Protein AF-A0A7D9MW92-F1 (afdb_monomer_lite)

pLDDT: mean 71.06, std 13.9, range [42.28, 89.44]

InterPro domains:
  IPR002541 Cytochrome c assembly protein [PF01578] (43-111)
  IPR045062 Cytochrome c-type biogenesis protein CcsA/CcmC [PTHR30071] (7-111)

Foldseek 3Di:
DVVVVVVVVVVVLVVVLVVLVVVLVVLVVVLVVVCVVVVDHQCPDPVSVVSVVVSVVSVVVNVVVVPPDPDVVCVVVVVVVVVVVCVCPVCPVVVVVVPPPPDCPVVPDDD

Organism: NCBI:txid285590

Structure (mmCIF, N/CA/C/O backbone):
data_AF-A0A7D9MW92-F1
#
_entry.id   AF-A0A7D9MW92-F1
#
loop_
_atom_site.group_PDB
_atom_site.id
_atom_site.type_symbol
_atom_site.label_atom_id
_atom_site.label_alt_id
_atom_site.label_comp_id
_atom_site.label_asym_id
_atom_site.label_entity_id
_atom_site.label_seq_id
_atom_site.pdbx_PDB_ins_code
_atom_site.Cartn_x
_atom_site.Cartn_y
_atom_site.Cartn_z
_atom_site.occupancy
_atom_site.B_iso_or_equiv
_atom_site.auth_seq_id
_atom_site.auth_comp_id
_atom_site.auth_asym_id
_atom_site.auth_atom_id
_atom_site.pdbx_PDB_model_num
ATOM 1 N N . MET A 1 1 ? 22.515 -17.232 -22.361 1.00 63.16 1 MET A N 1
ATOM 2 C CA . MET A 1 1 ? 22.442 -17.088 -20.890 1.00 63.16 1 MET A CA 1
ATOM 3 C C . MET A 1 1 ? 21.935 -15.714 -20.465 1.00 63.16 1 MET A C 1
ATOM 5 O O . MET A 1 1 ? 21.042 -15.663 -19.639 1.00 63.16 1 MET A O 1
ATOM 9 N N . THR A 1 2 ? 22.400 -14.611 -21.059 1.00 71.00 2 THR A N 1
ATOM 10 C CA . THR A 1 2 ? 21.943 -13.244 -20.722 1.00 71.00 2 THR A CA 1
ATOM 11 C C . THR A 1 2 ? 20.490 -12.926 -21.112 1.00 71.00 2 THR A C 1
ATOM 13 O O . THR A 1 2 ? 19.812 -12.236 -20.360 1.00 71.00 2 THR A O 1
ATOM 16 N N . LEU A 1 3 ? 19.978 -13.463 -22.229 1.00 73.00 3 LEU A N 1
ATOM 17 C CA . LEU A 1 3 ? 18.578 -13.258 -22.652 1.00 73.00 3 LEU A CA 1
ATOM 18 C C . LEU A 1 3 ? 17.550 -13.933 -21.727 1.00 73.00 3 LEU A C 1
ATOM 20 O O . LEU A 1 3 ? 16.577 -13.300 -21.339 1.00 73.00 3 LEU A O 1
ATOM 24 N N . LEU A 1 4 ? 17.804 -15.179 -21.309 1.00 75.94 4 LEU A N 1
ATOM 25 C CA . LEU A 1 4 ? 16.923 -15.907 -20.384 1.00 75.94 4 LEU A CA 1
ATOM 26 C C . LEU A 1 4 ? 16.828 -15.226 -19.013 1.00 75.94 4 LEU A C 1
ATOM 28 O O . LEU A 1 4 ? 15.759 -15.175 -18.419 1.00 75.94 4 LEU A O 1
ATOM 32 N N . VAL A 1 5 ? 17.938 -14.671 -18.515 1.00 74.50 5 VAL A N 1
ATOM 33 C CA . VAL A 1 5 ? 17.950 -13.945 -17.235 1.00 74.50 5 VAL A CA 1
ATOM 34 C C . VAL A 1 5 ? 17.087 -12.682 -17.309 1.00 74.50 5 VAL A C 1
ATOM 36 O O . VAL A 1 5 ? 16.366 -12.390 -16.359 1.00 74.50 5 VAL A O 1
ATOM 39 N N . HIS A 1 6 ? 17.107 -11.963 -18.435 1.00 71.06 6 HIS A N 1
ATOM 40 C CA . HIS A 1 6 ? 16.259 -10.785 -18.628 1.00 71.06 6 HIS A CA 1
ATOM 41 C C . HIS A 1 6 ? 14.766 -11.148 -18.647 1.00 71.06 6 HIS A C 1
ATOM 43 O O . HIS A 1 6 ? 13.970 -10.508 -17.966 1.00 71.06 6 HIS A O 1
ATOM 49 N N . GLU A 1 7 ? 14.397 -12.213 -19.359 1.00 71.62 7 GLU A N 1
ATOM 50 C CA . GLU A 1 7 ? 13.012 -12.693 -19.453 1.00 71.62 7 GLU A CA 1
ATOM 51 C C . GLU A 1 7 ? 12.461 -13.168 -18.094 1.00 71.62 7 GLU A C 1
ATOM 53 O O . GLU A 1 7 ? 11.323 -12.860 -17.738 1.00 71.62 7 GLU A O 1
ATOM 58 N N . ILE A 1 8 ? 13.287 -13.840 -17.281 1.00 73.94 8 ILE A N 1
ATOM 59 C CA . ILE A 1 8 ? 12.920 -14.272 -15.921 1.00 73.94 8 ILE A CA 1
ATOM 60 C C . ILE A 1 8 ? 12.704 -13.068 -14.993 1.00 73.94 8 ILE A C 1
ATOM 62 O O . ILE A 1 8 ? 11.741 -13.051 -14.226 1.00 73.94 8 ILE A O 1
ATOM 66 N N . VAL A 1 9 ? 13.570 -12.051 -15.064 1.00 73.06 9 VAL A N 1
ATOM 67 C CA . VAL A 1 9 ? 13.427 -10.814 -14.276 1.00 73.06 9 VAL A CA 1
ATOM 68 C C . VAL A 1 9 ? 12.152 -10.063 -14.666 1.00 73.06 9 VAL A C 1
ATOM 70 O O . VAL A 1 9 ? 11.426 -9.574 -13.802 1.00 73.06 9 VAL A O 1
ATOM 73 N N . GLU A 1 10 ? 11.837 -10.000 -15.955 1.00 68.81 10 GLU A N 1
ATOM 74 C CA . GLU A 1 10 ? 10.640 -9.330 -16.462 1.00 68.81 10 GLU A CA 1
ATOM 75 C C . GLU A 1 10 ? 9.347 -10.063 -16.051 1.00 68.81 10 GLU A C 1
ATOM 77 O O . GLU A 1 10 ? 8.387 -9.432 -15.594 1.00 68.81 10 GLU A O 1
ATOM 82 N N . LEU A 1 11 ? 9.352 -11.401 -16.095 1.00 69.62 11 LEU A N 1
ATOM 83 C CA . LEU A 1 11 ? 8.269 -12.245 -15.579 1.00 69.62 11 LEU A CA 1
ATOM 84 C C . LEU A 1 11 ? 8.077 -12.095 -14.067 1.00 69.62 11 LEU A C 1
ATOM 86 O O . LEU A 1 11 ? 6.939 -11.987 -13.600 1.00 69.62 11 LEU A O 1
ATOM 90 N N . TYR A 1 12 ? 9.170 -12.060 -13.304 1.00 72.88 12 TYR A N 1
ATOM 91 C CA . TYR A 1 12 ? 9.133 -11.883 -11.854 1.00 72.88 12 TYR A CA 1
ATOM 92 C C . TYR A 1 12 ? 8.518 -10.530 -11.475 1.00 72.88 12 TYR A C 1
ATOM 94 O O . TYR A 1 12 ? 7.542 -10.492 -10.727 1.00 72.88 12 TYR A O 1
ATOM 102 N N . ASN A 1 13 ? 8.987 -9.440 -12.090 1.00 69.62 13 ASN A N 1
ATOM 103 C CA . ASN A 1 13 ? 8.437 -8.097 -11.882 1.00 69.62 13 ASN A CA 1
ATOM 104 C C . ASN A 1 13 ? 6.947 -8.014 -12.268 1.00 69.62 13 ASN A C 1
ATOM 106 O O . ASN A 1 13 ? 6.148 -7.363 -11.590 1.00 69.62 13 ASN A O 1
ATOM 110 N N . SER A 1 14 ? 6.532 -8.697 -13.345 1.00 72.81 14 SER A N 1
ATOM 111 C CA . SER A 1 14 ? 5.116 -8.765 -13.725 1.00 72.81 14 SER A CA 1
ATOM 112 C C . SER A 1 14 ? 4.271 -9.559 -12.724 1.00 72.81 14 SER A C 1
ATOM 114 O O . SER A 1 14 ? 3.097 -9.224 -12.538 1.00 72.81 14 SER A O 1
ATOM 116 N N . SER A 1 15 ? 4.816 -10.627 -12.143 1.00 77.06 15 SER A N 1
ATOM 117 C CA . SER A 1 15 ? 4.135 -11.462 -11.151 1.00 77.06 15 SER A CA 1
ATOM 118 C C . SER A 1 15 ? 3.969 -10.714 -9.828 1.00 77.06 15 SER A C 1
ATOM 120 O O . SER A 1 15 ? 2.862 -10.628 -9.294 1.00 77.06 15 SER A O 1
ATOM 122 N N . GLU A 1 16 ? 5.039 -10.072 -9.359 1.00 79.62 16 GLU A N 1
ATOM 123 C CA . GLU A 1 16 ? 5.054 -9.276 -8.132 1.00 79.62 16 GLU A CA 1
ATOM 124 C C . GLU A 1 16 ? 4.045 -8.118 -8.201 1.00 79.62 16 GLU A C 1
ATOM 126 O O . GLU A 1 16 ? 3.253 -7.919 -7.277 1.00 79.62 16 GLU A O 1
ATOM 131 N N . LYS A 1 17 ? 3.958 -7.433 -9.352 1.00 76.44 17 LYS A N 1
ATOM 132 C CA . LYS A 1 17 ? 2.944 -6.395 -9.599 1.00 76.44 17 LYS A CA 1
ATOM 133 C C . LYS A 1 17 ? 1.515 -6.914 -9.428 1.00 76.44 17 LYS A C 1
ATOM 135 O O . LYS A 1 17 ? 0.686 -6.249 -8.807 1.00 76.44 17 LYS A O 1
ATOM 140 N N . LYS A 1 18 ? 1.210 -8.088 -9.994 1.00 81.50 18 LYS A N 1
ATOM 141 C CA . LYS A 1 18 ? -0.123 -8.707 -9.900 1.00 81.50 18 LYS A CA 1
ATOM 142 C C . LYS A 1 18 ? -0.445 -9.108 -8.460 1.00 81.50 18 LYS A C 1
ATOM 144 O O . LYS A 1 18 ? -1.556 -8.850 -8.003 1.00 81.50 18 LYS A O 1
ATOM 149 N N . ALA A 1 19 ? 0.525 -9.680 -7.747 1.00 85.81 19 ALA A N 1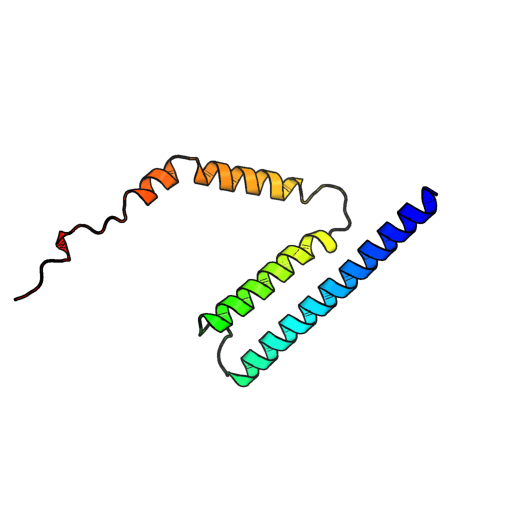
ATOM 150 C CA . ALA A 1 19 ? 0.374 -10.057 -6.346 1.00 85.81 19 ALA A CA 1
ATOM 151 C C . ALA A 1 19 ? 0.096 -8.836 -5.455 1.00 85.81 19 ALA A C 1
ATOM 153 O O . ALA A 1 19 ? -0.839 -8.849 -4.661 1.00 85.81 19 ALA A O 1
ATOM 154 N N . MET A 1 20 ? 0.840 -7.744 -5.643 1.00 82.56 20 MET A N 1
ATOM 155 C CA . MET A 1 20 ? 0.662 -6.516 -4.869 1.00 82.56 20 MET A CA 1
ATOM 156 C C . MET A 1 20 ? -0.721 -5.874 -5.085 1.00 82.56 20 MET A C 1
ATOM 158 O O . MET A 1 20 ? -1.360 -5.459 -4.118 1.00 82.56 20 MET A O 1
ATOM 162 N N . ILE A 1 21 ? -1.222 -5.841 -6.328 1.00 83.94 21 ILE A N 1
ATOM 163 C CA . ILE A 1 21 ? -2.576 -5.343 -6.639 1.00 83.94 21 ILE A CA 1
ATOM 164 C C . ILE A 1 21 ? -3.649 -6.219 -5.971 1.00 83.94 21 ILE A C 1
ATOM 166 O O . ILE A 1 21 ? -4.609 -5.690 -5.410 1.00 83.94 21 ILE A O 1
ATOM 170 N N . ALA A 1 22 ? -3.480 -7.545 -5.992 1.00 88.00 22 ALA A N 1
ATOM 171 C CA . ALA A 1 22 ? -4.408 -8.472 -5.345 1.00 88.00 22 ALA A CA 1
ATOM 172 C C . ALA A 1 22 ? -4.457 -8.269 -3.820 1.00 88.00 22 ALA A C 1
ATOM 174 O O . ALA A 1 22 ? -5.543 -8.212 -3.241 1.00 88.00 22 ALA A O 1
ATOM 175 N N . THR A 1 23 ? -3.300 -8.083 -3.175 1.00 87.06 23 THR A N 1
ATOM 176 C CA . THR A 1 23 ? -3.214 -7.786 -1.737 1.00 87.06 23 THR A CA 1
ATOM 177 C C . THR A 1 23 ? -3.918 -6.474 -1.393 1.00 87.06 23 THR A C 1
ATOM 179 O O . THR A 1 23 ? -4.699 -6.425 -0.444 1.00 87.06 23 THR A O 1
ATOM 182 N N . LEU A 1 24 ? -3.710 -5.422 -2.189 1.00 88.00 24 LEU A N 1
ATOM 183 C CA . LEU A 1 24 ? -4.331 -4.115 -1.969 1.00 88.00 24 LEU A CA 1
ATOM 184 C C . LEU A 1 24 ? -5.857 -4.175 -2.102 1.00 88.00 24 LEU A C 1
ATOM 186 O O . LEU A 1 24 ? -6.576 -3.614 -1.274 1.00 88.00 24 LEU A O 1
ATOM 190 N N . PHE A 1 25 ? -6.355 -4.906 -3.101 1.00 87.75 25 PHE A N 1
ATOM 191 C CA . PHE A 1 25 ? -7.785 -5.155 -3.271 1.00 87.75 25 PHE A CA 1
ATOM 192 C C . PHE A 1 25 ? -8.375 -5.923 -2.080 1.00 87.75 25 PHE A C 1
ATOM 194 O O . PHE A 1 25 ? -9.421 -5.540 -1.558 1.00 87.75 25 PHE A O 1
ATOM 201 N N . CYS A 1 26 ? -7.671 -6.950 -1.594 1.00 89.25 26 CYS A N 1
ATOM 202 C CA . CYS A 1 26 ? -8.092 -7.740 -0.439 1.00 89.25 26 CYS A CA 1
ATOM 203 C C . CYS A 1 26 ? -8.178 -6.889 0.841 1.00 89.25 26 CYS A C 1
ATOM 205 O O . CYS A 1 26 ? -9.212 -6.886 1.505 1.00 89.25 26 CYS A O 1
ATOM 207 N N . ILE A 1 27 ? -7.140 -6.096 1.144 1.00 88.06 27 ILE A N 1
ATOM 208 C CA . ILE A 1 27 ? -7.115 -5.198 2.315 1.00 88.06 27 ILE A CA 1
ATOM 209 C C . ILE A 1 27 ? -8.225 -4.144 2.218 1.00 88.06 27 ILE A C 1
ATOM 211 O O . ILE A 1 27 ? -8.905 -3.874 3.205 1.00 88.06 27 ILE A O 1
ATOM 215 N N . THR A 1 28 ? -8.452 -3.583 1.026 1.00 88.94 28 THR A N 1
ATOM 216 C CA . THR A 1 28 ? -9.531 -2.607 0.801 1.00 88.94 28 THR A CA 1
ATOM 217 C C . THR A 1 28 ? -10.898 -3.230 1.077 1.00 88.94 28 THR A C 1
ATOM 219 O O . THR A 1 28 ? -11.709 -2.638 1.784 1.00 88.94 28 THR A O 1
ATOM 222 N N . GLY A 1 29 ? -11.144 -4.445 0.576 1.00 89.44 29 GLY A N 1
ATOM 223 C CA . GLY A 1 29 ? -12.376 -5.182 0.857 1.00 89.44 29 GLY A CA 1
ATOM 224 C C . GLY A 1 29 ? -12.570 -5.441 2.352 1.00 89.44 29 GLY A C 1
ATOM 225 O O . GLY A 1 29 ? -13.672 -5.264 2.859 1.00 89.44 29 GLY A O 1
ATOM 226 N N . LEU A 1 30 ? -11.493 -5.782 3.065 1.00 87.62 30 LEU A N 1
ATOM 227 C CA . LEU A 1 30 ? -11.498 -6.019 4.512 1.00 87.62 30 LEU A CA 1
ATOM 228 C C . LEU A 1 30 ? -11.821 -4.747 5.315 1.00 87.62 30 LEU A C 1
ATOM 230 O O . LEU A 1 30 ? -12.554 -4.817 6.298 1.00 87.62 30 LEU A O 1
ATOM 234 N N . LEU A 1 31 ? -11.328 -3.580 4.885 1.00 86.50 31 LEU A N 1
ATOM 235 C CA . LEU A 1 31 ? -11.695 -2.291 5.484 1.00 86.50 31 LEU A CA 1
ATOM 236 C C . LEU A 1 31 ? -13.162 -1.928 5.222 1.00 86.50 31 LEU A C 1
ATOM 238 O O . LEU A 1 31 ? -13.837 -1.428 6.117 1.00 86.50 31 LEU A O 1
ATOM 242 N N . VAL A 1 32 ? -13.660 -2.174 4.008 1.00 86.94 32 VAL A N 1
ATOM 243 C CA . VAL A 1 32 ? -15.043 -1.844 3.635 1.00 86.94 32 VAL A CA 1
ATOM 244 C C . VAL A 1 32 ? -16.040 -2.730 4.376 1.00 86.94 32 VAL A C 1
ATOM 246 O O . VAL A 1 32 ? -17.019 -2.215 4.908 1.00 86.94 32 VAL A O 1
ATOM 249 N N . THR A 1 33 ? -15.795 -4.041 4.465 1.00 85.69 33 THR A N 1
ATOM 250 C CA . THR A 1 33 ? -16.664 -4.939 5.243 1.00 85.69 33 THR A CA 1
ATOM 251 C C . THR A 1 33 ? -16.660 -4.567 6.720 1.00 85.69 33 THR A C 1
ATOM 253 O O . THR A 1 33 ? -17.722 -4.505 7.328 1.00 85.69 33 THR A O 1
ATOM 256 N N . ARG A 1 34 ? -15.494 -4.217 7.279 1.00 83.81 34 ARG A N 1
ATOM 257 C CA . ARG A 1 34 ? -15.386 -3.704 8.652 1.00 83.81 34 ARG A CA 1
ATOM 258 C C . ARG A 1 34 ? -16.168 -2.414 8.870 1.00 83.81 34 ARG A C 1
ATOM 260 O O . ARG A 1 34 ? -16.858 -2.328 9.875 1.00 83.81 34 ARG A O 1
ATOM 267 N N . TRP A 1 35 ? -16.101 -1.458 7.943 1.00 84.88 35 TRP A N 1
ATOM 268 C CA . TRP A 1 35 ? -16.870 -0.213 8.028 1.00 84.88 35 TRP A CA 1
ATOM 269 C C . TRP A 1 35 ? -18.383 -0.483 8.020 1.00 84.88 35 TRP A C 1
ATOM 271 O O . TRP A 1 35 ? -19.123 0.080 8.826 1.00 84.88 35 TRP A O 1
ATOM 281 N N . VAL A 1 36 ? -18.856 -1.378 7.148 1.00 85.38 36 VAL A N 1
ATOM 282 C CA . VAL A 1 36 ? -20.279 -1.750 7.106 1.00 85.38 36 VAL A CA 1
ATOM 283 C C . VAL A 1 36 ? -20.710 -2.458 8.397 1.00 85.38 36 VAL A C 1
ATOM 285 O O . VAL A 1 36 ? -21.780 -2.148 8.914 1.00 85.38 36 VAL A O 1
ATOM 288 N N . ASP A 1 37 ? -19.873 -3.349 8.943 1.00 82.25 37 ASP A N 1
ATOM 289 C CA . ASP A 1 37 ? -20.143 -4.064 10.200 1.00 82.25 37 ASP A CA 1
ATOM 290 C C . ASP A 1 37 ? -20.176 -3.125 11.418 1.00 82.25 37 ASP A C 1
ATOM 292 O O . ASP A 1 37 ? -21.014 -3.280 12.306 1.00 82.25 37 ASP A O 1
ATOM 296 N N . SER A 1 38 ? -19.241 -2.173 11.497 1.00 78.62 38 SER A N 1
ATOM 297 C CA . SER A 1 38 ? -19.080 -1.295 12.660 1.00 78.62 38 SER A CA 1
ATOM 298 C C . SER A 1 38 ? -20.038 -0.103 12.652 1.00 78.62 38 SER A C 1
ATOM 300 O O . SER A 1 38 ? -20.288 0.500 13.697 1.00 78.62 38 SER A O 1
ATOM 302 N N . GLY A 1 39 ? -20.590 0.251 11.485 1.00 81.75 39 GLY A N 1
ATOM 303 C CA . GLY A 1 39 ? -21.505 1.383 11.322 1.00 81.75 39 GLY A CA 1
ATOM 304 C C . GLY A 1 39 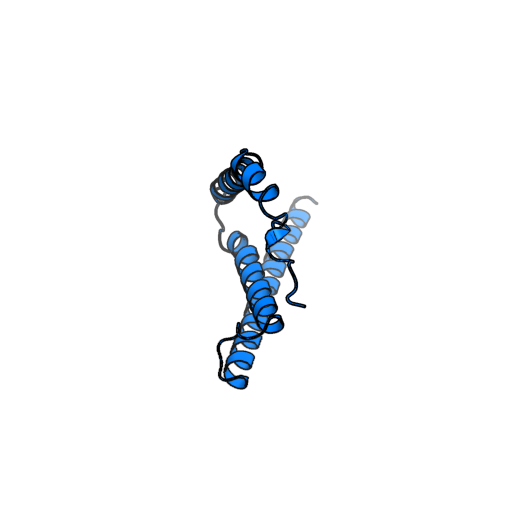? -20.859 2.748 11.591 1.00 81.75 39 GLY A C 1
ATOM 305 O O . GLY A 1 39 ? -21.553 3.764 11.602 1.00 81.75 39 GLY A O 1
ATOM 306 N N . HIS A 1 40 ? -19.540 2.793 11.797 1.00 80.44 40 HIS A N 1
ATOM 307 C CA . HIS A 1 40 ? -18.762 4.003 12.036 1.00 80.44 40 HIS A CA 1
ATOM 308 C C . HIS A 1 40 ? -17.509 4.025 11.160 1.00 80.44 40 HIS A C 1
ATOM 310 O O . HIS A 1 40 ? -17.063 3.005 10.644 1.00 80.44 40 HIS A O 1
ATOM 316 N N . PHE A 1 41 ? -16.933 5.212 10.970 1.00 76.81 41 PHE A N 1
ATOM 317 C CA . PHE A 1 41 ? -15.743 5.361 10.135 1.00 76.81 41 PHE A CA 1
ATOM 318 C C . PHE A 1 41 ? -14.570 4.539 10.704 1.00 76.81 41 PHE A C 1
ATOM 320 O O . PHE A 1 41 ? -14.378 4.571 11.926 1.00 76.81 41 PHE A O 1
ATOM 327 N N . PRO A 1 42 ? -13.768 3.849 9.865 1.00 66.00 42 PRO A N 1
ATOM 328 C CA . PRO A 1 42 ? -12.731 2.926 10.320 1.00 66.00 42 PRO A CA 1
ATOM 329 C C . PRO A 1 42 ? -11.458 3.591 10.886 1.00 66.00 42 PRO A C 1
ATOM 331 O O . PRO A 1 42 ? -10.334 3.190 10.595 1.00 66.00 42 PRO A O 1
ATOM 334 N N . LEU A 1 43 ? -11.633 4.636 11.695 1.00 71.38 43 LEU A N 1
ATOM 335 C CA . LEU A 1 43 ? -10.597 5.326 12.470 1.00 71.38 43 LEU A CA 1
ATOM 336 C C . LEU A 1 43 ? -10.971 5.478 13.950 1.00 71.38 43 LEU A C 1
ATOM 338 O O . LEU A 1 43 ? -10.197 6.034 14.724 1.00 71.38 43 LEU A O 1
ATOM 342 N N . SER A 1 44 ? -12.159 5.035 14.366 1.00 76.75 44 SER A N 1
ATOM 343 C CA . SER A 1 44 ? -12.653 5.295 15.722 1.00 76.75 44 SER A CA 1
ATOM 344 C C . SER A 1 44 ? -11.829 4.594 16.807 1.00 76.75 44 SER A C 1
ATOM 346 O O . SER A 1 44 ? -11.803 5.057 17.945 1.00 7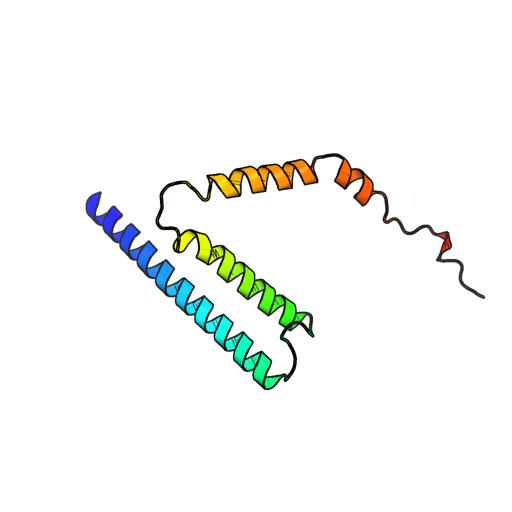6.75 44 SER A O 1
ATOM 348 N N . ASN A 1 45 ? -11.133 3.504 16.467 1.00 84.38 45 ASN A N 1
ATOM 349 C CA . ASN A 1 45 ? -10.237 2.782 17.368 1.00 84.38 45 ASN A CA 1
ATOM 350 C C . ASN A 1 45 ? -8.779 2.822 16.868 1.00 84.38 45 ASN A C 1
ATOM 352 O O . ASN A 1 45 ? -8.517 2.904 15.665 1.00 84.38 45 ASN A O 1
ATOM 356 N N . LEU A 1 46 ? -7.819 2.689 17.789 1.00 81.56 46 LEU A N 1
ATOM 357 C CA . LEU A 1 46 ? -6.386 2.613 17.489 1.00 81.56 46 LEU A CA 1
ATOM 358 C C . LEU A 1 46 ? -6.074 1.451 16.532 1.00 81.56 46 LEU A C 1
ATOM 360 O O . LEU A 1 46 ? -5.335 1.626 15.570 1.00 81.56 46 LEU A O 1
ATOM 364 N N . TYR A 1 47 ? -6.672 0.278 16.765 1.00 82.62 47 TYR A N 1
ATOM 365 C CA . TYR A 1 47 ? -6.494 -0.896 15.901 1.00 82.62 47 TYR A CA 1
ATOM 366 C C . TYR A 1 47 ? -6.953 -0.635 14.458 1.00 82.62 47 TYR A C 1
ATOM 368 O O . TYR A 1 47 ? -6.264 -0.978 13.499 1.00 82.62 47 TYR A O 1
ATOM 376 N N . GLU A 1 48 ? -8.105 0.012 14.304 1.00 78.50 48 GLU A N 1
ATOM 377 C CA . GLU A 1 48 ? -8.692 0.335 13.003 1.00 78.50 48 GLU A CA 1
ATOM 378 C C . GLU A 1 48 ? -7.872 1.403 12.270 1.00 78.50 48 GLU A C 1
ATOM 380 O O . GLU A 1 48 ? -7.573 1.269 11.084 1.00 78.50 48 GLU A O 1
ATOM 385 N N . SER A 1 49 ? -7.380 2.390 13.023 1.00 85.44 49 SER A N 1
ATOM 386 C CA . SER A 1 49 ? -6.451 3.405 12.527 1.00 85.44 49 SER A CA 1
ATOM 387 C C . SER A 1 49 ? -5.137 2.798 12.027 1.00 85.44 49 SER A C 1
ATOM 389 O O . SER A 1 49 ? -4.626 3.212 10.988 1.00 85.44 49 SER A O 1
ATOM 391 N N . LEU A 1 50 ? -4.596 1.787 12.717 1.00 85.56 50 LEU A N 1
ATOM 392 C CA . LEU A 1 50 ? -3.398 1.064 12.272 1.00 85.56 50 LEU A CA 1
ATOM 393 C C . LEU A 1 50 ? -3.653 0.264 10.987 1.00 85.56 50 LEU A C 1
ATOM 395 O O . LEU A 1 50 ? -2.795 0.240 10.105 1.00 85.56 50 LEU A O 1
ATOM 399 N N . MET A 1 51 ? -4.834 -0.346 10.844 1.00 85.88 51 MET A N 1
ATOM 400 C CA . MET A 1 51 ? -5.234 -1.023 9.605 1.00 85.88 51 MET A CA 1
ATOM 401 C C . MET A 1 51 ? -5.358 -0.044 8.431 1.00 85.88 51 MET A C 1
ATOM 403 O O . MET A 1 51 ? -4.842 -0.317 7.346 1.00 85.88 51 MET A O 1
ATOM 407 N N . PHE A 1 52 ? -5.958 1.129 8.649 1.00 86.50 52 PHE A N 1
ATOM 408 C CA . PHE A 1 52 ? -6.018 2.195 7.647 1.00 86.50 52 PHE A CA 1
ATOM 409 C C . PHE A 1 52 ? -4.625 2.720 7.265 1.00 86.50 52 PHE A C 1
ATOM 411 O O . PHE A 1 52 ? -4.339 2.939 6.086 1.00 86.50 52 PHE A O 1
ATOM 418 N N . LEU A 1 53 ? -3.727 2.865 8.241 1.00 86.69 53 LEU A N 1
ATOM 419 C CA . LEU A 1 53 ? -2.337 3.256 8.010 1.00 86.69 53 LEU A CA 1
ATOM 420 C C . LEU A 1 53 ? -1.557 2.195 7.210 1.00 86.69 53 LEU A C 1
ATOM 422 O O . LEU A 1 53 ? -0.787 2.527 6.313 1.00 86.69 53 LEU A O 1
ATOM 426 N N . SER A 1 54 ? -1.768 0.906 7.487 1.00 86.69 54 SER A N 1
ATOM 427 C CA . SER A 1 54 ? -1.158 -0.187 6.715 1.00 86.69 54 SER A CA 1
ATOM 428 C C . SER A 1 54 ? -1.648 -0.208 5.260 1.00 86.69 54 SER A C 1
ATOM 430 O O . SER A 1 54 ? -0.857 -0.375 4.322 1.00 86.69 54 SER A O 1
ATOM 432 N N . TRP A 1 55 ? -2.944 0.036 5.052 1.00 88.31 55 TRP A N 1
ATOM 433 C CA . TRP A 1 55 ? -3.534 0.187 3.724 1.00 88.31 55 TRP A CA 1
ATOM 434 C C . TRP A 1 55 ? -2.960 1.396 2.968 1.00 88.31 55 TRP A C 1
ATOM 436 O O . TRP A 1 55 ? -2.599 1.269 1.796 1.00 88.31 55 TRP A O 1
ATOM 446 N N . SER A 1 56 ? -2.789 2.544 3.633 1.00 85.75 56 SER A N 1
ATOM 447 C CA . SER A 1 56 ? -2.217 3.741 3.006 1.00 85.75 56 SER A CA 1
ATOM 448 C C . SER A 1 56 ? -0.743 3.554 2.628 1.00 85.75 56 SER A C 1
ATOM 450 O O . SER A 1 56 ? -0.351 3.913 1.516 1.00 85.75 56 SER A O 1
ATOM 452 N N . PHE A 1 57 ? 0.061 2.894 3.470 1.00 85.00 57 PHE A N 1
ATOM 453 C CA . PHE A 1 57 ? 1.425 2.497 3.107 1.00 85.00 57 PHE A CA 1
ATOM 454 C C . PHE A 1 57 ? 1.459 1.54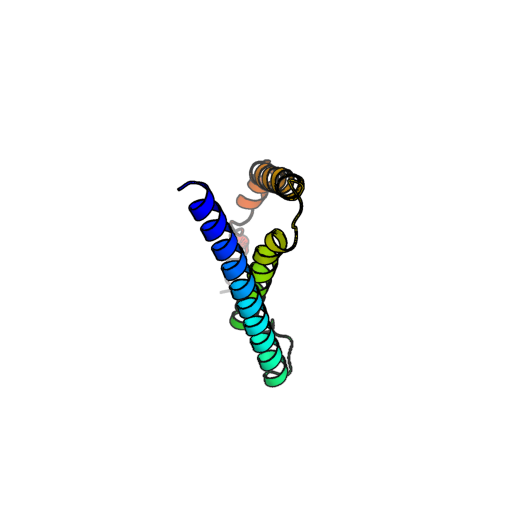0 1.910 1.00 85.00 57 PHE A C 1
ATOM 456 O O . PHE A 1 57 ? 2.306 1.695 1.028 1.00 85.00 57 PHE A O 1
ATOM 463 N N . SER A 1 58 ? 0.512 0.601 1.826 1.00 84.31 58 SER A N 1
ATOM 464 C CA . SER A 1 58 ? 0.397 -0.314 0.682 1.00 84.31 58 SER A CA 1
ATOM 465 C C . SER A 1 58 ? 0.083 0.431 -0.624 1.00 84.31 58 SER A C 1
ATOM 467 O O . SER A 1 58 ? 0.644 0.104 -1.670 1.00 84.31 58 SER A O 1
ATOM 469 N N . ILE A 1 59 ? -0.747 1.482 -0.574 1.00 80.19 59 ILE A N 1
ATOM 470 C CA . ILE A 1 59 ? -0.994 2.372 -1.722 1.00 80.19 59 ILE A CA 1
ATOM 471 C C . ILE A 1 59 ? 0.281 3.105 -2.124 1.00 80.19 59 ILE A C 1
ATOM 473 O O . ILE A 1 59 ? 0.628 3.106 -3.304 1.00 80.19 59 ILE A O 1
ATOM 477 N N . ILE A 1 60 ? 1.000 3.694 -1.165 1.00 81.69 60 ILE A N 1
ATOM 478 C CA . ILE A 1 60 ? 2.244 4.427 -1.438 1.00 81.69 60 ILE A CA 1
ATOM 479 C C . ILE A 1 60 ? 3.279 3.512 -2.104 1.00 81.69 60 ILE A C 1
ATOM 481 O O . ILE A 1 60 ? 3.926 3.920 -3.069 1.00 81.69 60 ILE A O 1
ATOM 485 N N . HIS A 1 61 ? 3.381 2.260 -1.652 1.00 77.56 61 HIS A N 1
ATOM 486 C CA . HIS A 1 61 ? 4.249 1.249 -2.254 1.00 77.56 61 HIS A CA 1
ATOM 487 C C . HIS A 1 61 ? 3.823 0.862 -3.686 1.00 77.56 61 HIS A C 1
ATOM 489 O O . HIS A 1 61 ? 4.665 0.533 -4.520 1.00 77.56 61 HIS A O 1
ATOM 495 N N . MET A 1 62 ? 2.531 0.960 -4.018 1.00 72.44 62 MET A N 1
ATOM 496 C CA . MET A 1 62 ? 2.009 0.673 -5.360 1.00 72.44 62 MET A CA 1
ATOM 497 C C . MET A 1 62 ? 2.216 1.817 -6.373 1.00 72.44 62 MET A C 1
ATOM 499 O O . MET A 1 62 ? 2.350 1.558 -7.573 1.00 72.44 62 MET A O 1
ATOM 503 N N . ILE A 1 63 ? 2.282 3.076 -5.925 1.00 69.50 63 ILE A N 1
ATOM 504 C CA . ILE A 1 63 ? 2.502 4.264 -6.779 1.00 69.50 63 ILE A CA 1
ATOM 505 C C . ILE A 1 63 ? 3.708 4.126 -7.739 1.00 69.50 63 ILE A C 1
ATOM 507 O O . ILE A 1 63 ? 3.535 4.401 -8.933 1.00 69.50 63 ILE A O 1
ATOM 511 N N . PRO A 1 64 ? 4.912 3.689 -7.309 1.00 65.31 64 PRO A N 1
ATOM 512 C CA . PRO A 1 64 ? 6.051 3.528 -8.217 1.00 65.31 64 PRO A CA 1
ATOM 513 C C . PRO A 1 64 ? 5.813 2.492 -9.325 1.00 65.31 64 PRO A C 1
ATOM 515 O O . PRO A 1 64 ? 6.309 2.674 -10.434 1.00 65.31 64 PRO A O 1
ATOM 518 N N . TYR A 1 65 ? 4.993 1.467 -9.078 1.00 63.62 65 TYR A N 1
ATOM 519 C CA . TYR A 1 65 ? 4.686 0.395 -10.036 1.00 63.62 65 TYR A CA 1
ATOM 520 C C . TYR A 1 65 ? 3.726 0.809 -11.163 1.00 63.62 65 TYR A C 1
ATOM 522 O O . TYR A 1 65 ? 3.738 0.218 -12.249 1.00 63.62 65 TYR A O 1
ATOM 530 N N . PHE A 1 66 ? 2.859 1.798 -10.929 1.00 55.56 66 PHE A N 1
ATOM 531 C CA . PHE A 1 66 ? 1.991 2.355 -11.977 1.00 55.56 66 PHE A CA 1
ATOM 532 C C . PHE A 1 66 ? 2.739 3.301 -12.904 1.00 55.56 66 PHE A C 1
ATOM 534 O O . PHE A 1 66 ? 2.360 3.502 -14.059 1.00 55.56 66 PHE A O 1
ATOM 541 N N . ARG A 1 67 ? 3.844 3.854 -12.420 1.00 53.25 67 ARG A N 1
ATOM 542 C CA . ARG A 1 67 ? 4.594 4.859 -13.136 1.00 53.25 67 ARG A CA 1
ATOM 543 C C . ARG A 1 67 ? 5.679 4.215 -13.997 1.00 53.25 67 ARG A C 1
ATOM 545 O O . ARG A 1 67 ? 6.867 4.326 -13.718 1.00 53.25 67 ARG A O 1
ATOM 552 N N . ASN A 1 68 ? 5.238 3.593 -15.092 1.00 47.97 68 ASN A N 1
ATOM 553 C CA . ASN A 1 68 ? 6.049 3.029 -16.185 1.00 47.97 68 ASN A CA 1
ATOM 554 C C . ASN A 1 68 ? 6.817 4.098 -17.000 1.00 47.97 68 ASN A C 1
ATOM 556 O O . ASN A 1 68 ? 6.909 4.029 -18.225 1.00 47.97 68 ASN A O 1
ATOM 560 N N . HIS A 1 69 ? 7.375 5.117 -16.348 1.00 42.28 69 HIS A N 1
ATOM 561 C CA . HIS A 1 69 ? 8.182 6.118 -17.025 1.00 42.28 69 HIS A CA 1
ATOM 562 C C . HIS A 1 69 ? 9.473 6.381 -16.263 1.00 42.28 69 HIS A C 1
ATOM 564 O O . HIS A 1 69 ? 9.465 6.815 -15.104 1.00 42.28 69 HIS A O 1
ATOM 570 N N . LYS A 1 70 ? 10.572 6.085 -16.968 1.00 48.91 70 LYS A N 1
ATOM 571 C CA . LYS A 1 70 ? 11.942 6.528 -16.716 1.00 48.91 70 LYS A CA 1
ATOM 572 C C . LYS A 1 70 ? 11.966 7.807 -15.854 1.00 48.91 70 LYS A C 1
ATOM 574 O O . LYS A 1 70 ? 11.443 8.847 -16.233 1.00 48.91 70 LYS A O 1
ATOM 579 N N . ASN A 1 71 ? 12.587 7.698 -14.685 1.00 50.78 71 ASN A N 1
ATOM 580 C CA . ASN A 1 71 ? 13.294 8.765 -13.967 1.00 50.78 71 ASN A CA 1
ATOM 581 C C . ASN A 1 71 ? 12.559 9.973 -13.347 1.00 50.78 71 ASN A C 1
ATOM 583 O O . ASN A 1 71 ? 13.235 10.808 -12.762 1.00 50.78 71 ASN A O 1
ATOM 587 N N . ASN A 1 72 ? 11.228 10.073 -13.322 1.00 57.41 72 ASN A N 1
ATOM 588 C CA . ASN A 1 72 ? 10.601 11.279 -12.724 1.00 57.41 72 ASN A CA 1
ATOM 589 C C . ASN A 1 72 ? 10.241 11.197 -11.212 1.00 57.41 72 ASN A C 1
ATOM 591 O O . ASN A 1 72 ? 9.594 12.104 -10.710 1.00 57.41 72 ASN A O 1
ATOM 595 N N . LEU A 1 73 ? 10.441 10.069 -10.504 1.00 54.53 73 LEU A N 1
ATOM 596 C CA . LEU A 1 73 ? 9.862 9.808 -9.150 1.00 54.53 73 LEU A CA 1
ATOM 597 C C . LEU A 1 73 ? 11.003 9.967 -8.179 1.00 54.53 73 LEU A C 1
ATOM 599 O O . LEU A 1 73 ? 10.870 10.734 -7.249 1.00 54.53 73 LEU A O 1
ATOM 603 N N . SER A 1 74 ? 12.165 9.395 -8.505 1.00 56.97 74 SER A N 1
ATOM 604 C CA . SER A 1 74 ? 13.445 9.802 -7.929 1.00 56.97 74 SER A CA 1
ATOM 605 C C . SER A 1 74 ? 13.633 11.325 -7.961 1.00 56.97 74 SER A C 1
ATOM 607 O O . SER A 1 74 ? 14.063 11.885 -6.964 1.00 56.97 74 SER A O 1
ATOM 609 N N . ALA A 1 75 ? 13.226 12.010 -9.038 1.00 60.03 75 ALA A N 1
ATOM 610 C CA . ALA A 1 75 ? 13.280 13.473 -9.134 1.00 60.03 75 ALA A CA 1
ATOM 611 C C . ALA A 1 75 ? 12.381 14.223 -8.127 1.00 60.03 75 ALA A C 1
ATOM 613 O O . ALA A 1 75 ? 12.656 15.379 -7.838 1.00 60.03 75 ALA A O 1
ATOM 614 N N . ILE A 1 76 ? 11.331 13.591 -7.585 1.00 64.81 76 ILE A N 1
ATOM 615 C CA . ILE A 1 76 ? 10.415 14.190 -6.592 1.00 64.81 76 ILE A CA 1
ATOM 616 C C . ILE A 1 76 ? 10.729 13.663 -5.181 1.00 64.81 76 ILE A C 1
ATOM 618 O O . ILE A 1 76 ? 10.746 14.418 -4.212 1.00 64.81 76 ILE A O 1
ATOM 622 N N . THR A 1 77 ? 11.051 12.376 -5.058 1.00 68.94 77 THR A N 1
ATOM 623 C CA . THR A 1 77 ? 11.412 11.718 -3.800 1.00 68.94 77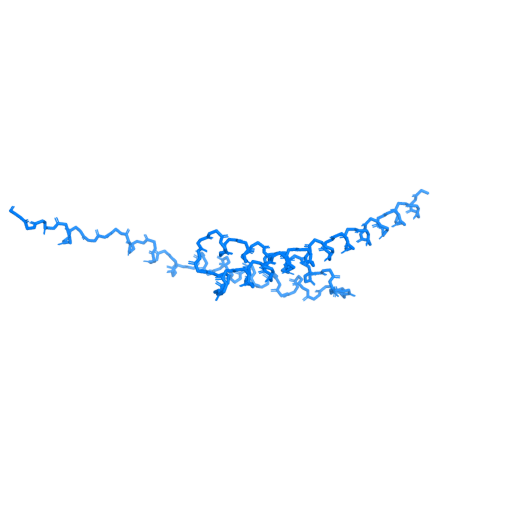 THR A CA 1
ATOM 624 C C . THR A 1 77 ? 12.769 12.193 -3.279 1.00 68.94 77 THR A C 1
ATOM 626 O O . THR A 1 77 ? 12.908 12.364 -2.074 1.00 68.94 77 THR A O 1
ATOM 629 N N . ALA A 1 78 ? 13.752 12.472 -4.146 1.00 70.75 78 ALA A N 1
ATOM 630 C CA . ALA A 1 78 ? 15.056 12.996 -3.726 1.00 70.75 78 ALA A CA 1
ATOM 631 C C . ALA A 1 78 ? 14.968 14.389 -3.065 1.00 70.75 78 ALA A C 1
ATOM 633 O O . ALA A 1 78 ? 15.439 14.518 -1.935 1.00 70.75 78 ALA A O 1
ATOM 634 N N . PRO A 1 79 ? 14.338 15.419 -3.671 1.00 74.75 79 PRO A N 1
ATOM 635 C CA . PRO A 1 79 ? 14.167 16.702 -2.997 1.00 74.75 79 PRO A CA 1
ATOM 636 C C . PRO A 1 79 ? 13.243 16.595 -1.782 1.00 74.75 79 PRO A C 1
ATOM 638 O O . PRO A 1 79 ? 13.505 17.266 -0.793 1.00 74.75 79 PRO A O 1
ATOM 641 N N . SER A 1 80 ? 12.233 15.714 -1.792 1.00 74.56 80 SER A N 1
ATOM 642 C CA . SER A 1 80 ? 11.399 15.468 -0.606 1.00 74.56 80 SER A CA 1
ATOM 643 C C . SER A 1 80 ? 12.207 14.897 0.564 1.00 74.56 80 SER A C 1
ATOM 645 O O . SER A 1 80 ? 12.048 15.362 1.686 1.00 74.56 80 SER A O 1
ATOM 647 N N . ALA A 1 81 ? 13.095 13.928 0.322 1.00 75.81 81 ALA A N 1
ATOM 648 C CA . ALA A 1 81 ? 13.943 13.341 1.358 1.00 75.81 81 ALA A CA 1
ATOM 649 C C . ALA A 1 81 ? 14.979 14.345 1.887 1.00 75.81 81 ALA A C 1
ATOM 651 O O . ALA A 1 81 ? 15.165 14.460 3.096 1.00 75.81 81 ALA A O 1
ATOM 652 N N . ILE A 1 82 ? 15.606 15.121 0.996 1.00 82.00 82 ILE A N 1
ATOM 653 C CA . ILE A 1 82 ? 16.539 16.195 1.371 1.00 82.00 82 ILE A CA 1
ATOM 654 C C . ILE A 1 82 ? 15.813 17.290 2.160 1.00 82.00 82 ILE A C 1
ATOM 656 O O . ILE A 1 82 ? 16.366 17.807 3.126 1.00 82.00 82 ILE A O 1
ATOM 660 N N . PHE A 1 83 ? 14.570 17.614 1.801 1.00 81.88 83 PHE A N 1
ATOM 661 C CA . PHE A 1 83 ? 13.748 18.579 2.523 1.00 81.88 83 PHE A CA 1
ATOM 662 C C . PHE A 1 83 ? 13.392 18.083 3.927 1.00 81.88 83 PHE A C 1
ATOM 664 O O . PHE A 1 83 ? 13.589 18.816 4.889 1.00 81.88 83 PHE A O 1
ATOM 671 N N . THR A 1 84 ? 12.946 16.832 4.079 1.00 75.62 84 THR A N 1
ATOM 672 C CA . THR A 1 84 ? 12.650 16.243 5.397 1.00 75.62 84 THR A CA 1
ATOM 673 C C . THR A 1 84 ? 13.903 16.136 6.268 1.00 75.62 84 THR A C 1
ATOM 675 O O . THR A 1 84 ? 13.861 16.482 7.445 1.00 75.62 84 THR A O 1
ATOM 678 N N . GLN A 1 85 ? 15.036 15.722 5.697 1.00 75.75 85 GLN A N 1
ATOM 679 C CA . GLN A 1 85 ? 16.303 15.617 6.422 1.00 75.75 85 GLN A CA 1
ATOM 680 C C . GLN A 1 85 ? 16.870 16.994 6.793 1.00 75.75 85 GLN A C 1
ATOM 682 O O . GLN A 1 85 ? 17.340 17.196 7.912 1.00 75.75 85 GLN A O 1
ATOM 687 N N . GLY A 1 86 ? 16.794 17.957 5.874 1.00 80.06 86 GLY A N 1
ATOM 688 C CA . GLY A 1 86 ? 17.171 19.347 6.100 1.00 80.06 86 GLY A CA 1
ATOM 689 C C . GLY A 1 86 ? 16.274 20.021 7.133 1.00 80.06 86 GLY A C 1
ATOM 690 O O . GLY A 1 86 ? 16.777 20.769 7.954 1.00 80.06 86 GLY A O 1
ATOM 691 N N . PHE A 1 87 ? 14.980 19.705 7.167 1.00 74.88 87 PHE A N 1
ATOM 692 C CA . PHE A 1 87 ? 14.055 20.193 8.190 1.00 74.88 87 PHE A CA 1
ATOM 693 C C . PHE A 1 87 ? 14.331 19.577 9.567 1.00 74.88 87 PHE A C 1
ATOM 695 O O . PHE A 1 87 ? 14.352 20.297 10.557 1.00 74.88 87 PHE A O 1
ATOM 702 N N . ALA A 1 88 ? 14.603 18.270 9.631 1.00 68.56 88 ALA A N 1
ATOM 703 C CA . ALA A 1 88 ? 14.958 17.586 10.876 1.00 68.56 88 ALA A CA 1
ATOM 704 C C . ALA A 1 88 ? 16.315 18.039 11.448 1.00 68.56 88 ALA A C 1
ATOM 706 O O . ALA A 1 88 ? 16.511 18.009 12.659 1.00 68.56 88 ALA A O 1
ATOM 707 N N . THR A 1 89 ? 17.245 18.447 10.578 1.00 71.69 89 THR A N 1
ATOM 708 C CA . THR A 1 89 ? 18.596 18.898 10.958 1.00 71.69 89 THR A CA 1
ATOM 709 C C . THR A 1 89 ? 18.681 20.417 11.124 1.00 71.69 89 THR A C 1
ATOM 711 O O . THR A 1 89 ? 19.552 20.922 11.830 1.00 71.69 89 THR A O 1
ATOM 714 N N . SER A 1 90 ? 17.789 21.169 10.477 1.00 65.62 90 SER A N 1
ATOM 715 C CA . SER A 1 90 ? 17.634 22.601 10.704 1.00 65.62 90 SER A CA 1
ATOM 716 C C . SER A 1 90 ? 17.201 22.795 12.151 1.00 65.62 90 SER A C 1
ATOM 718 O O . SER A 1 90 ? 16.263 22.148 12.618 1.00 65.62 90 SER A O 1
ATOM 720 N N . GLY A 1 91 ? 17.889 23.681 12.872 1.00 57.59 91 GLY A N 1
ATOM 721 C CA . GLY A 1 91 ? 17.738 23.891 14.318 1.00 57.59 91 GLY A CA 1
ATOM 722 C C . GLY A 1 91 ? 16.333 24.279 14.805 1.00 57.59 91 GLY A C 1
ATOM 723 O O . GLY A 1 91 ? 16.155 24.485 15.998 1.00 57.59 91 GLY A O 1
ATOM 724 N N . LEU A 1 92 ? 15.334 24.336 13.917 1.00 56.16 92 LEU A N 1
ATOM 725 C CA . LEU A 1 92 ? 13.917 24.469 14.250 1.00 56.16 92 LEU A CA 1
ATOM 726 C C . LEU A 1 92 ? 13.392 23.275 15.073 1.00 56.16 92 LEU A C 1
ATOM 728 O O . LEU A 1 92 ? 12.572 23.467 15.965 1.00 56.16 92 LEU A O 1
ATOM 732 N N . LEU A 1 93 ? 13.864 22.047 14.805 1.00 51.28 93 LEU A N 1
ATOM 733 C CA . LEU A 1 93 ? 13.454 20.861 15.577 1.00 51.28 93 LEU A CA 1
ATOM 734 C C . LEU A 1 93 ? 14.152 20.793 16.949 1.00 51.28 93 LEU A C 1
ATOM 736 O O . LEU A 1 93 ? 13.579 20.287 17.915 1.00 51.28 93 LEU A O 1
ATOM 740 N N . THR A 1 94 ? 15.368 21.339 17.054 1.00 49.62 94 THR A N 1
ATOM 741 C CA . THR A 1 94 ? 16.120 21.417 18.318 1.00 49.62 94 THR A CA 1
ATOM 742 C C . THR A 1 94 ? 15.402 22.296 19.347 1.00 49.62 94 THR A C 1
ATOM 744 O O . THR A 1 94 ? 15.383 21.954 20.527 1.00 49.62 94 THR A O 1
ATOM 747 N N . GLU A 1 95 ? 14.716 23.356 18.907 1.00 53.03 95 GLU A N 1
ATOM 748 C CA . GLU A 1 95 ? 13.862 24.187 19.774 1.00 53.03 95 GLU A CA 1
ATOM 749 C C . GLU A 1 95 ? 12.626 23.421 20.306 1.00 53.03 95 GLU A C 1
ATOM 751 O O . GLU A 1 95 ? 12.180 23.652 21.434 1.00 53.03 95 GLU A O 1
ATOM 756 N N . MET A 1 96 ? 12.087 22.458 19.541 1.00 52.88 96 MET A N 1
ATOM 757 C CA . MET A 1 96 ? 10.944 21.636 19.978 1.00 52.88 96 MET A CA 1
ATOM 758 C C . MET A 1 96 ? 11.335 20.495 20.928 1.00 52.88 96 MET A C 1
ATOM 760 O O . MET A 1 96 ? 10.541 20.133 21.794 1.00 52.88 96 MET A O 1
ATOM 764 N N . HIS A 1 97 ? 12.544 19.932 20.823 1.00 48.62 97 HIS A N 1
ATOM 765 C CA . HIS A 1 97 ? 12.967 18.849 21.723 1.00 48.62 97 HIS A CA 1
ATOM 766 C C . HIS A 1 97 ? 13.254 19.345 23.158 1.00 48.62 97 HIS A C 1
ATOM 768 O O . HIS A 1 97 ? 13.196 18.564 24.109 1.00 48.62 97 HIS A O 1
ATOM 774 N N . GLN A 1 98 ? 13.518 20.640 23.359 1.00 46.44 98 GLN A N 1
ATOM 775 C CA . GLN A 1 98 ? 13.784 21.197 24.693 1.00 46.44 98 GLN A CA 1
ATOM 776 C C . GLN A 1 98 ? 12.510 21.630 25.451 1.00 46.44 98 GLN A C 1
ATOM 778 O O . GLN A 1 98 ? 12.552 21.847 26.660 1.00 46.44 98 GLN A O 1
ATOM 783 N N . SER A 1 99 ? 11.361 21.725 24.775 1.00 47.00 99 SER A N 1
ATOM 784 C CA . SER A 1 99 ? 10.118 22.306 25.309 1.00 47.00 99 SER A CA 1
ATOM 785 C C . SER A 1 99 ? 9.050 21.263 25.677 1.00 47.00 99 SER A C 1
ATOM 787 O O . SER A 1 99 ? 7.851 21.514 25.599 1.00 47.00 99 SER A O 1
ATOM 789 N N . THR A 1 100 ? 9.461 20.077 26.134 1.00 49.56 100 THR A N 1
ATOM 790 C CA . THR A 1 100 ? 8.598 19.152 26.899 1.00 49.56 100 THR A CA 1
ATOM 791 C C . THR A 1 100 ? 9.420 18.434 27.975 1.00 49.56 100 THR A C 1
ATOM 793 O O . THR A 1 100 ? 9.485 17.217 28.073 1.00 49.56 100 THR A O 1
ATOM 796 N N . ILE A 1 101 ? 10.051 19.218 28.846 1.00 46.69 101 ILE A N 1
ATOM 797 C CA . ILE A 1 101 ? 10.017 18.883 30.269 1.00 46.69 101 ILE A CA 1
ATOM 798 C C . ILE A 1 101 ? 8.925 19.784 30.826 1.00 46.69 101 ILE A C 1
ATOM 800 O O . ILE A 1 101 ? 9.102 20.994 30.950 1.00 46.69 101 ILE A O 1
ATOM 804 N N . LEU A 1 102 ? 7.751 19.190 31.035 1.00 48.69 102 LEU A N 1
ATOM 805 C CA . LEU A 1 102 ? 6.620 19.810 31.712 1.00 48.69 102 LEU A CA 1
ATOM 806 C C . LEU A 1 102 ? 7.138 20.551 32.952 1.00 48.69 102 LEU A C 1
ATOM 808 O O . LEU A 1 102 ? 7.780 19.951 33.814 1.00 48.69 102 LEU A O 1
ATOM 812 N N . VAL A 1 103 ? 6.901 21.864 33.007 1.00 43.50 103 VAL A N 1
ATOM 813 C CA . VAL A 1 103 ? 7.290 22.710 34.138 1.00 43.50 103 VAL A CA 1
ATOM 814 C C . VAL A 1 103 ? 6.704 22.091 35.421 1.00 43.50 103 VAL A C 1
ATOM 816 O O . VAL A 1 103 ? 5.487 21.893 35.477 1.00 43.50 103 VAL A O 1
ATOM 819 N N . PRO A 1 104 ? 7.511 21.833 36.471 1.00 48.03 104 PRO A N 1
ATOM 820 C CA . PRO A 1 104 ? 7.061 21.241 37.740 1.00 48.03 104 PRO A CA 1
ATOM 821 C C . PRO A 1 104 ? 5.984 22.042 38.496 1.00 48.03 104 PRO A C 1
ATOM 823 O O . PRO A 1 104 ? 5.510 21.610 39.541 1.00 48.03 104 PRO A O 1
ATOM 826 N N . ALA A 1 105 ? 5.576 23.208 37.990 1.00 53.19 105 ALA A N 1
ATOM 827 C CA . ALA A 1 105 ? 4.558 24.059 38.598 1.00 53.19 105 ALA A CA 1
ATOM 828 C C . ALA A 1 105 ? 3.139 23.457 38.548 1.00 53.19 105 ALA A C 1
ATOM 830 O O . ALA A 1 105 ? 2.291 23.863 39.332 1.00 53.19 105 ALA A O 1
ATOM 831 N N . LEU A 1 106 ? 2.872 22.479 37.669 1.00 49.91 106 LEU A N 1
ATOM 832 C CA . LEU A 1 106 ? 1.572 21.790 37.584 1.00 49.91 106 LEU A CA 1
ATOM 833 C C . LEU A 1 106 ? 1.491 20.500 38.426 1.00 49.91 106 LEU A C 1
ATOM 835 O O . LEU A 1 106 ? 0.463 19.829 38.412 1.00 49.91 106 LEU A O 1
ATOM 839 N N . GLN A 1 107 ? 2.543 20.170 39.188 1.00 53.09 107 GLN A N 1
ATOM 840 C CA . GLN A 1 107 ? 2.542 19.088 40.185 1.00 53.09 107 GLN A CA 1
ATOM 841 C C . GLN A 1 107 ? 2.252 19.563 41.622 1.00 53.09 107 GLN A C 1
ATOM 843 O O . GLN A 1 107 ? 2.347 18.755 42.545 1.00 53.09 107 GLN A O 1
ATOM 848 N N . SER A 1 108 ? 1.864 20.824 41.865 1.00 48.72 108 SER A N 1
ATOM 849 C CA . SER A 1 108 ? 1.430 21.238 43.208 1.00 48.72 108 SER A CA 1
ATOM 850 C C . SER A 1 108 ? 0.040 20.668 43.521 1.00 48.72 108 SER A C 1
ATOM 852 O O . SER A 1 108 ? -0.996 21.250 43.195 1.00 48.72 108 SER A O 1
ATOM 854 N N . GLN A 1 109 ? 0.064 19.483 44.121 1.00 54.81 109 GLN A N 1
ATOM 855 C CA . GLN A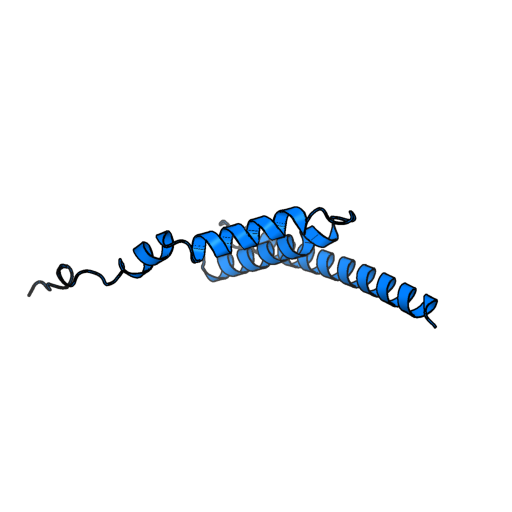 1 109 ? -1.045 18.779 44.747 1.00 54.81 109 GLN A CA 1
ATOM 856 C C . GLN A 1 109 ? -1.773 19.696 45.743 1.00 54.81 109 GLN A C 1
ATOM 858 O O . GLN A 1 109 ? -1.151 20.275 46.629 1.00 54.81 109 GLN A O 1
ATOM 863 N N . TRP A 1 110 ? -3.099 19.791 45.620 1.00 62.41 110 TRP A N 1
ATOM 864 C CA . TRP A 1 110 ? -3.959 20.191 46.730 1.00 62.41 110 TRP A CA 1
ATOM 865 C C . TRP A 1 110 ? -4.029 19.028 47.721 1.00 62.41 110 TRP A C 1
ATOM 867 O O . TRP A 1 110 ? -4.730 18.052 47.451 1.00 62.41 110 TRP A O 1
ATOM 877 N N . LEU A 1 111 ? -3.275 19.138 48.817 1.00 46.09 111 LEU A N 1
ATOM 878 C CA . LEU A 1 111 ? -3.638 18.722 50.179 1.00 46.09 111 LEU A CA 1
ATOM 879 C C . LEU A 1 111 ? -2.608 19.265 51.176 1.00 46.09 111 LEU A C 1
ATOM 881 O O . LEU A 1 111 ? -1.434 18.842 51.098 1.00 46.09 111 LEU A O 1
#

Sequence (111 aa):
MTLLVHEIVELYNSSEKKAMIATLFCITGLLVTRWVDSGHFPLSNLYESLMFLSWSFSIIHMIPYFRNHKNNLSAITAPSAIFTQGFATSGLLTEMHQSTILVPALQSQWL

Secondary structure (DSSP, 8-state):
-HHHHHHHHHHHHHHHHHHHHHHHHHHHHHHHHHHHHHSS-TTSSHHHHHHHHHHHHHHHHHHHHH--STTTTHHHHHHHHHHHHHHHHSTHHHHHHTS-S--GGGG----

Radius of gyration: 23.03 Å; chains: 1; bounding box: 44×42×73 Å